Protein 4M7U (pdb70)

Secondary structure (DSSP, 8-state):
--TT----EEEEEEEEETT-EEEBTTB-SS--HHHHHHHHHHHTTSEEEEEHHHHHHTTT-PPTTSEEEEE-S-TT---TT-EEE--HHHHHHHHHH-SSEEEE---HHHHHHHGGG-SEEEEEEESS----SEEPPP--GGGEEEEEEEEPPP-SS--S-EEEEEEEE-

Foldseek 3Di:
DVPVDQAFAEEEEAEAEPVQFGAAQLHGQDAAVVSVVVVCVVFAQEEEEEEPSNCVSVVVDDDPRGAYEYEDCDPPDDGPRHHYYHDPVRLSVCRSPDPHHHYYYDDQVSCQVCVVVHFKYKYKYWHDDGDHDGGRDDHPCVQKDWDDKDWDDDDPRGHTTIMTTMIGGD

Nearest PDB structures (foldseek):
  4m7v-assembly1_A  TM=9.860E-01  e=5.407E-35  Enterococcus faecalis V583
  1zdr-assembly2_B  TM=9.392E-01  e=1.685E-21  Geobacillus stearothermophilus
  3ql0-assembly1_A  TM=9.221E-01  e=2.164E-20  Escherichia coli UTI89
  4gh8-assembly2_A  TM=9.053E-01  e=1.913E-19  Escherichia coli K-12
  7tj3-assembly1_A  TM=9.208E-01  e=6.652E-18  Stenotrophomonas maltophilia K279a

Structure (mmCIF, N/CA/C/O backbone):
data_4M7U
#
_entry.id   4M7U
#
_cell.length_a   63.254
_cell.length_b   63.254
_cell.length_c   97.148
_cell.angle_alpha   90.00
_cell.angle_beta   90.00
_cell.angle_gamma   90.00
#
_symmetry.space_group_name_H-M   'P 41 21 2'
#
loop_
_entity.id
_entity.type
_entity.pdbx_description
1 polymer 'Dihydrofolate reductase'
2 non-polymer 'NADP NICOTINAMIDE-ADENINE-DINUCLEOTIDE PHOSPHATE'
3 water water
#
loop_
_atom_site.group_PDB
_atom_site.id
_atom_site.type_symbol
_atom_site.label_atom_id
_atom_site.label_alt_id
_atom_site.label_comp_id
_atom_site.label_asym_id
_atom_site.label_entity_id
_atom_site.label_seq_id
_atom_site.pdbx_PDB_ins_code
_atom_site.Cartn_x
_atom_site.Cartn_y
_atom_site.Cartn_z
_atom_site.occupancy
_atom_site.B_iso_or_equiv
_atom_site.auth_seq_id
_atom_site.auth_comp_id
_atom_site.auth_asym_id
_atom_site.auth_atom_id
_atom_site.pdbx_PDB_model_num
ATOM 1 N N . MET A 1 1 ? -3.471 1.257 -10.017 1.00 46.18 -7 MET A N 1
ATOM 2 C CA . MET A 1 1 ? -3.243 0.048 -9.217 1.00 76.33 -7 MET A CA 1
ATOM 3 C C . MET A 1 1 ? -2.532 -1.086 -9.970 1.00 76.28 -7 MET A C 1
ATOM 4 O O . MET A 1 1 ? -2.747 -1.304 -11.174 1.00 67.56 -7 MET A O 1
ATOM 9 N N . GLU A 1 2 ? -1.687 -1.802 -9.232 1.00 71.90 -6 GLU A N 1
ATOM 10 C CA . GLU A 1 2 ? -0.908 -2.909 -9.772 1.00 73.15 -6 GLU A CA 1
ATOM 11 C C . GLU A 1 2 ? -1.104 -4.154 -8.903 1.00 59.89 -6 GLU A C 1
ATOM 12 O O . GLU A 1 2 ? -0.164 -4.916 -8.663 1.00 45.08 -6 GLU A O 1
ATOM 18 N N . ASN A 1 3 ? -2.337 -4.351 -8.440 1.00 59.41 -5 ASN A N 1
ATOM 19 C CA . ASN A 1 3 ? -2.701 -5.499 -7.605 1.00 61.78 -5 ASN A CA 1
ATOM 20 C C . ASN A 1 3 ? -2.568 -6.853 -8.316 1.00 57.54 -5 ASN A C 1
ATOM 21 O O . ASN A 1 3 ? -2.686 -7.914 -7.696 1.00 50.66 -5 ASN A O 1
ATOM 26 N N . LEU A 1 4 ? -2.329 -6.803 -9.621 1.00 44.54 -4 LEU A N 1
ATOM 27 C CA . LEU A 1 4 ? -2.241 -7.999 -10.442 1.00 36.39 -4 LEU A CA 1
ATOM 28 C C . LEU A 1 4 ? -0.775 -8.354 -10.744 1.00 34.97 -4 LEU A C 1
ATOM 29 O O . LEU A 1 4 ? -0.496 -9.285 -11.501 1.00 41.55 -4 LEU A O 1
ATOM 34 N N . TYR A 1 5 ? 0.153 -7.601 -10.152 1.00 35.79 -3 TYR A N 1
ATOM 35 C CA . TYR A 1 5 ? 1.587 -7.864 -10.270 1.00 30.96 -3 TYR A CA 1
ATOM 36 C C . TYR A 1 5 ? 2.178 -8.051 -8.885 1.00 35.39 -3 TYR A C 1
ATOM 37 O O . TYR A 1 5 ? 1.714 -7.443 -7.918 1.00 33.28 -3 TYR A O 1
ATOM 46 N N . PHE A 1 6 ? 3.222 -8.868 -8.795 1.00 45.36 -2 PHE A N 1
ATOM 47 C CA . PHE A 1 6 ? 4.070 -8.879 -7.614 1.00 26.55 -2 PHE A CA 1
ATOM 48 C C . PHE A 1 6 ? 5.394 -8.187 -7.965 1.00 28.51 -2 PHE A C 1
ATOM 49 O O . PHE A 1 6 ? 6.197 -8.710 -8.745 1.00 27.56 -2 PHE A O 1
ATOM 57 N N . GLN A 1 7 ? 5.627 -7.011 -7.397 1.00 26.55 -1 GLN A N 1
ATOM 58 C CA . GLN A 1 7 ? 6.759 -6.207 -7.850 1.00 43.03 -1 GLN A CA 1
ATOM 59 C C . GLN A 1 7 ? 7.954 -6.161 -6.890 1.00 38.64 -1 GLN A C 1
ATOM 60 O O . GLN A 1 7 ? 8.820 -5.294 -7.018 1.00 40.36 -1 GLN A O 1
ATOM 66 N N . GLY A 1 8 ? 8.011 -7.105 -5.950 1.00 35.99 0 GLY A N 1
ATOM 67 C CA . GLY A 1 8 ? 9.163 -7.228 -5.067 1.00 33.11 0 GLY A CA 1
ATOM 68 C C . GLY A 1 8 ? 10.021 -8.440 -5.401 1.00 35.14 0 GLY A C 1
ATOM 69 O O . GLY A 1 8 ? 9.825 -9.082 -6.440 1.00 22.42 0 GLY A O 1
ATOM 70 N N . MET A 1 9 ? 10.991 -8.753 -4.544 1.00 30.41 1 MET A N 1
ATOM 71 C CA . MET A 1 9 ? 11.782 -9.969 -4.749 1.00 28.80 1 MET A CA 1
ATOM 72 C C . MET A 1 9 ? 12.198 -10.638 -3.451 1.00 20.55 1 MET A C 1
ATOM 73 O O . MET A 1 9 ? 12.704 -9.985 -2.532 1.00 25.60 1 MET A O 1
ATOM 78 N N . LEU A 1 10 ? 11.975 -11.948 -3.396 1.00 18.91 2 LEU A N 1
ATOM 79 C CA . LEU A 1 10 ? 12.374 -12.754 -2.255 1.00 27.47 2 LEU A CA 1
ATOM 80 C C . LEU A 1 10 ? 13.580 -13.635 -2.606 1.00 11.44 2 LEU A C 1
ATOM 81 O O . LEU A 1 10 ? 13.567 -14.362 -3.594 1.00 18.77 2 LEU A O 1
ATOM 86 N N . ALA A 1 11 ? 14.627 -13.530 -1.796 1.00 20.63 3 ALA A N 1
ATOM 87 C CA . ALA A 1 11 ? 15.770 -14.425 -1.871 1.00 14.87 3 ALA A CA 1
ATOM 88 C C . ALA A 1 11 ? 15.795 -15.184 -0.565 1.00 12.87 3 ALA A C 1
ATOM 89 O O . ALA A 1 11 ? 15.574 -14.592 0.494 1.00 17.14 3 ALA A O 1
ATOM 91 N N . ALA A 1 12 ? 16.052 -16.488 -0.622 1.00 12.03 4 ALA A N 1
ATOM 92 C CA . ALA A 1 12 ? 16.343 -17.229 0.604 1.00 10.79 4 ALA A CA 1
ATOM 93 C C . ALA A 1 12 ? 17.859 -17.447 0.685 1.00 14.59 4 ALA A C 1
ATOM 94 O O . ALA A 1 12 ? 18.499 -17.834 -0.305 1.00 10.71 4 ALA A O 1
ATOM 96 N N . ILE A 1 13 ? 18.438 -17.169 1.851 1.00 9.65 5 ILE A N 1
ATOM 97 C CA . ILE A 1 13 ? 19.876 -17.349 2.045 1.00 12.33 5 ILE A CA 1
ATOM 98 C C . ILE A 1 13 ? 20.158 -18.159 3.306 1.00 12.19 5 ILE A C 1
ATOM 99 O O . ILE A 1 13 ? 19.566 -17.917 4.361 1.00 15.07 5 ILE A O 1
ATOM 104 N N . TRP A 1 14 ? 21.043 -19.143 3.202 1.00 13.52 6 TRP A N 1
ATOM 105 C CA . TRP A 1 14 ? 21.372 -19.938 4.374 1.00 11.08 6 TRP A CA 1
ATOM 106 C C . TRP A 1 14 ? 22.674 -20.674 4.175 1.00 17.35 6 TRP A C 1
ATOM 107 O O . TRP A 1 14 ? 23.156 -20.807 3.042 1.00 11.71 6 TRP A O 1
ATOM 118 N N . ALA A 1 15 ? 23.247 -21.118 5.292 1.00 11.95 7 ALA A N 1
ATOM 119 C CA . ALA A 1 15 ? 24.368 -22.042 5.268 1.00 11.38 7 ALA A CA 1
ATOM 120 C C . ALA A 1 15 ? 23.899 -23.335 5.914 1.00 12.67 7 ALA A C 1
ATOM 121 O O . ALA A 1 15 ? 23.147 -23.313 6.900 1.00 14.50 7 ALA A O 1
ATOM 123 N N . GLN A 1 16 ? 24.327 -24.461 5.352 1.00 9.87 8 GLN A N 1
ATOM 124 C CA . GLN A 1 16 ? 24.054 -25.768 5.947 1.00 9.62 8 GLN A CA 1
ATOM 125 C C . GLN A 1 16 ? 25.269 -26.680 5.796 1.00 14.18 8 GLN A C 1
ATOM 126 O O . GLN A 1 16 ? 26.131 -26.433 4.930 1.00 11.29 8 GLN A O 1
ATOM 132 N N . ASP A 1 17 ? 25.314 -27.740 6.615 1.00 13.08 9 ASP A N 1
ATOM 133 C CA . ASP A 1 17 ? 26.371 -28.753 6.530 1.00 12.89 9 ASP A CA 1
ATOM 134 C C . ASP A 1 17 ? 25.936 -29.890 5.594 1.00 12.95 9 ASP A C 1
ATOM 135 O O . ASP A 1 17 ? 24.841 -29.839 5.034 1.00 14.83 9 ASP A O 1
ATOM 140 N N . GLU A 1 18 ? 26.767 -30.908 5.411 1.00 13.50 10 GLU A N 1
ATOM 141 C CA . GLU A 1 18 ? 26.414 -31.952 4.440 1.00 18.35 10 GLU A CA 1
ATOM 142 C C . GLU A 1 18 ? 25.236 -32.853 4.885 1.00 22.59 10 GLU A C 1
ATOM 143 O O . GLU A 1 18 ? 24.721 -33.643 4.098 1.00 15.09 10 GLU A O 1
ATOM 149 N N . GLN A 1 19 ? 24.790 -32.711 6.132 1.00 13.27 11 GLN A N 1
ATOM 150 C CA . GLN A 1 19 ? 23.613 -33.443 6.594 1.00 21.43 11 GLN A CA 1
ATOM 151 C C . GLN A 1 19 ? 22.342 -32.628 6.406 1.00 16.08 11 GLN A C 1
ATOM 152 O O . GLN A 1 19 ? 21.239 -33.139 6.587 1.00 17.28 11 GLN A O 1
ATOM 158 N N . GLY A 1 20 ? 22.498 -31.351 6.074 1.00 10.40 12 GLY A N 1
ATOM 159 C CA . GLY A 1 20 ? 21.364 -30.449 6.034 1.00 10.72 12 GLY A CA 1
ATOM 160 C C . GLY A 1 20 ? 21.148 -29.724 7.362 1.00 12.61 12 GLY A C 1
ATOM 161 O O . GLY A 1 20 ? 20.148 -29.024 7.532 1.00 13.85 12 GLY A O 1
ATOM 162 N N . VAL A 1 21 ? 22.071 -29.879 8.308 1.00 10.22 13 VAL A N 1
ATOM 163 C CA . VAL A 1 21 ? 21.972 -29.132 9.578 1.00 18.06 13 VAL A CA 1
ATOM 164 C C . VAL A 1 21 ? 22.129 -27.626 9.359 1.00 17.00 13 VAL A C 1
ATOM 165 O O . VAL A 1 21 ? 23.094 -27.194 8.709 1.00 15.38 13 VAL A O 1
ATOM 169 N N . ILE A 1 22 ? 21.205 -26.832 9.916 1.00 16.38 14 ILE A N 1
ATOM 170 C CA . ILE A 1 22 ? 21.292 -25.361 9.866 1.00 13.43 14 ILE A CA 1
ATOM 171 C C . ILE A 1 22 ? 21.376 -24.693 11.239 1.00 19.85 14 ILE A C 1
ATOM 172 O O . ILE A 1 22 ? 21.704 -23.507 11.350 1.00 15.13 14 ILE A O 1
ATOM 177 N N . GLY A 1 23 ? 21.077 -25.449 12.284 1.00 15.42 15 GLY A N 1
ATOM 178 C CA . GLY A 1 23 ? 21.146 -24.907 13.627 1.00 14.23 15 GLY A CA 1
ATOM 179 C C . GLY A 1 23 ? 21.142 -25.942 14.741 1.00 20.56 15 GLY A C 1
ATOM 180 O O . GLY A 1 23 ? 20.799 -27.117 14.533 1.00 17.98 15 GLY A O 1
ATOM 181 N N . LYS A 1 24 ? 21.544 -25.492 15.925 1.00 20.11 16 LYS A N 1
ATOM 182 C CA . LYS A 1 24 ? 21.523 -26.295 17.143 1.00 26.92 16 LYS A CA 1
ATOM 183 C C . LYS A 1 24 ? 21.242 -25.393 18.342 1.00 35.75 16 LYS A C 1
ATOM 184 O O . LYS A 1 24 ? 22.024 -24.469 18.611 1.00 39.74 16 LYS A O 1
ATOM 190 N N . GLU A 1 25 ? 20.150 -25.668 19.063 1.00 40.66 17 GLU A N 1
ATOM 191 C CA . GLU A 1 25 ? 19.770 -24.888 20.250 1.00 37.18 17 GLU A CA 1
ATOM 192 C C . GLU A 1 25 ? 19.751 -23.390 19.912 1.00 46.39 17 GLU A C 1
ATOM 193 O O . GLU A 1 25 ? 20.404 -22.575 20.583 1.00 34.65 17 GLU A O 1
ATOM 199 N N . GLY A 1 26 ? 19.030 -23.051 18.841 1.00 37.33 18 GLY A N 1
ATOM 200 C CA . GLY A 1 26 ? 18.917 -21.681 18.373 1.00 38.14 18 GLY A CA 1
ATOM 201 C C . GLY A 1 26 ? 20.100 -21.104 17.600 1.00 36.72 18 GLY A C 1
ATOM 202 O O . GLY A 1 26 ? 19.917 -20.187 16.792 1.00 34.60 18 GLY A O 1
ATOM 203 N N . LYS A 1 27 ? 21.299 -21.638 17.835 1.00 25.92 19 LYS A N 1
ATOM 204 C CA . LYS A 1 27 ? 22.539 -21.048 17.329 1.00 29.93 19 LYS A CA 1
ATOM 205 C C . LYS A 1 27 ? 23.125 -21.801 16.128 1.00 32.51 19 LYS A C 1
ATOM 206 O O . LYS A 1 27 ? 22.604 -22.846 15.727 1.00 24.22 19 LYS A O 1
ATOM 212 N N . LEU A 1 28 ? 24.209 -21.268 15.562 1.00 28.54 20 LEU A N 1
ATOM 213 C CA . LEU A 1 28 ? 24.952 -21.964 14.508 1.00 26.13 20 LEU A CA 1
ATOM 214 C C . LEU A 1 28 ? 25.940 -22.960 15.110 1.00 25.79 20 LEU A C 1
ATOM 215 O O . LEU A 1 28 ? 26.670 -22.624 16.041 1.00 36.32 20 LEU A O 1
ATOM 220 N N . PRO A 1 29 ? 25.966 -24.196 14.587 1.00 22.50 21 PRO A N 1
ATOM 221 C CA . PRO A 1 29 ? 26.886 -25.179 15.171 1.00 22.86 21 PRO A CA 1
ATOM 222 C C . PRO A 1 29 ? 28.310 -25.076 14.654 1.00 18.96 21 PRO A C 1
ATOM 223 O O . PRO A 1 29 ? 29.152 -25.870 15.063 1.00 24.88 21 PRO A O 1
ATOM 227 N N . TRP A 1 30 ? 28.583 -24.108 13.788 1.00 18.70 22 TRP A N 1
ATOM 228 C CA . TRP A 1 30 ? 29.939 -23.908 13.271 1.00 17.61 22 TRP A CA 1
ATOM 229 C C . TRP A 1 30 ? 30.261 -22.432 13.289 1.00 24.07 22 TRP A C 1
ATOM 230 O O . TRP A 1 30 ? 29.383 -21.595 13.490 1.00 24.97 22 TRP A O 1
ATOM 241 N N . HIS A 1 31 ? 31.520 -22.104 13.046 1.00 22.45 23 HIS A N 1
ATOM 242 C CA . HIS A 1 31 ? 31.873 -20.719 12.820 1.00 24.13 23 HIS A CA 1
ATOM 243 C C . HIS A 1 31 ? 32.600 -20.658 11.484 1.00 22.44 23 HIS A C 1
ATOM 244 O O . HIS A 1 31 ? 33.566 -21.386 11.258 1.00 25.67 23 HIS A O 1
ATOM 251 N N . LEU A 1 32 ? 32.102 -19.817 10.585 1.00 18.49 24 LEU A N 1
ATOM 252 C CA . LEU A 1 32 ? 32.688 -19.653 9.264 1.00 18.96 24 LEU A CA 1
ATOM 253 C C . LEU A 1 32 ? 32.584 -18.179 8.878 1.00 18.54 24 LEU A C 1
ATOM 254 O O . LEU A 1 32 ? 31.651 -17.790 8.165 1.00 18.23 24 LEU A O 1
ATOM 259 N N . PRO A 1 33 ? 33.540 -17.352 9.356 1.00 17.16 25 PRO A N 1
ATOM 260 C CA . PRO A 1 33 ? 33.513 -15.887 9.192 1.00 15.24 25 PRO A CA 1
ATOM 261 C C . PRO A 1 33 ? 33.254 -15.395 7.772 1.00 21.98 25 PRO A C 1
ATOM 262 O O . PRO A 1 33 ? 32.511 -14.411 7.619 1.00 24.20 25 PRO A O 1
ATOM 266 N N . ASN A 1 34 ? 33.865 -16.010 6.756 1.00 20.82 26 ASN A N 1
ATOM 267 C CA . ASN A 1 34 ? 33.636 -15.534 5.387 1.00 20.33 26 ASN A CA 1
ATOM 268 C C . ASN A 1 34 ? 32.157 -15.600 4.996 1.00 18.89 26 ASN A C 1
ATOM 269 O O . ASN A 1 34 ? 31.636 -14.716 4.310 1.00 20.60 26 ASN A O 1
ATOM 274 N N . ASP A 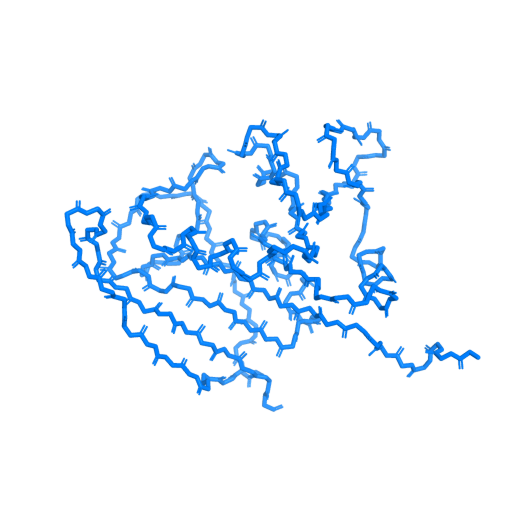1 35 ? 31.475 -16.641 5.451 1.00 14.59 27 ASP A N 1
ATOM 275 C CA . ASP A 1 35 ? 30.062 -16.780 5.117 1.00 25.41 27 ASP A CA 1
ATOM 276 C C . ASP A 1 35 ? 29.213 -15.678 5.776 1.00 19.98 27 ASP A C 1
ATOM 277 O O . ASP A 1 35 ? 28.349 -15.089 5.135 1.00 16.02 27 ASP A O 1
ATOM 282 N N . LEU A 1 36 ? 29.479 -15.387 7.043 1.00 20.14 28 LEU A N 1
ATOM 283 C CA . LEU A 1 36 ? 28.834 -14.255 7.711 1.00 26.96 28 LEU A CA 1
ATOM 284 C C . LEU A 1 36 ? 29.065 -12.942 6.947 1.00 21.06 28 LEU A C 1
ATOM 285 O O . LEU A 1 36 ? 28.170 -12.101 6.841 1.00 24.60 28 LEU A O 1
ATOM 290 N N . LYS A 1 37 ? 30.258 -12.776 6.395 1.00 20.61 29 LYS A N 1
ATOM 291 C CA . LYS A 1 37 ? 30.550 -11.572 5.625 1.00 25.01 29 LYS A CA 1
ATOM 292 C C . LYS A 1 37 ? 29.777 -11.571 4.296 1.00 27.99 29 LYS A C 1
ATOM 293 O O . LYS A 1 37 ? 29.210 -10.549 3.905 1.00 23.67 29 LYS A O 1
ATOM 299 N N . PHE A 1 38 ? 29.716 -12.720 3.626 1.00 17.31 30 PHE A N 1
ATOM 300 C CA . PHE A 1 38 ? 28.890 -12.835 2.421 1.00 25.82 30 PHE A CA 1
ATOM 301 C C . PHE A 1 38 ? 27.415 -12.524 2.743 1.00 24.78 30 PHE A C 1
ATOM 302 O O . PHE A 1 38 ? 26.723 -11.829 1.999 1.00 19.00 30 PHE A O 1
ATOM 310 N N . PHE A 1 39 ? 26.956 -13.046 3.873 1.00 21.25 31 PHE A N 1
ATOM 311 C CA . PHE A 1 39 ? 25.579 -12.886 4.314 1.00 12.66 31 PHE A CA 1
ATOM 312 C C . PHE A 1 39 ? 25.275 -11.409 4.558 1.00 21.36 31 PHE A C 1
ATOM 313 O O . PHE A 1 39 ? 24.209 -10.896 4.176 1.00 18.00 31 PHE A O 1
ATOM 321 N N . LYS A 1 40 ? 26.203 -10.715 5.200 1.00 15.70 32 LYS A N 1
ATOM 322 C CA . LYS A 1 40 ? 25.973 -9.300 5.457 1.00 31.30 32 LYS A CA 1
ATOM 323 C C . LYS A 1 40 ? 25.910 -8.500 4.160 1.00 22.07 32 LYS A C 1
ATOM 324 O O . LYS A 1 40 ? 25.120 -7.563 4.047 1.00 23.48 32 LYS A O 1
ATOM 330 N N . GLU A 1 41 ? 26.717 -8.889 3.178 1.00 21.21 33 GLU A N 1
ATOM 331 C CA . GLU A 1 41 ? 26.717 -8.222 1.881 1.00 21.43 33 GLU A CA 1
ATOM 332 C C . GLU A 1 41 ? 25.355 -8.342 1.200 1.00 22.55 33 GLU A C 1
ATOM 333 O O . GLU A 1 41 ? 24.869 -7.397 0.581 1.00 25.73 33 GLU A O 1
ATOM 339 N N . LYS A 1 42 ? 24.732 -9.508 1.341 1.00 22.26 34 LYS A N 1
ATOM 340 C CA . LYS A 1 42 ? 23.457 -9.792 0.686 1.00 20.65 34 LYS A CA 1
ATOM 341 C C . LYS A 1 42 ? 22.255 -9.173 1.404 1.00 24.23 34 LYS A C 1
ATOM 342 O O . LYS A 1 42 ? 21.211 -8.941 0.792 1.00 28.01 34 LYS A O 1
ATOM 348 N N . THR A 1 43 ? 22.393 -8.910 2.701 1.00 18.36 35 THR A N 1
ATOM 349 C CA . THR A 1 43 ? 21.270 -8.376 3.469 1.00 24.17 35 THR A CA 1
ATOM 350 C C . THR A 1 43 ? 21.368 -6.871 3.768 1.00 24.76 35 THR A C 1
ATOM 351 O O . THR A 1 43 ? 20.349 -6.233 4.045 1.00 18.73 35 THR A O 1
ATOM 355 N N . ILE A 1 44 ? 22.583 -6.320 3.722 1.00 19.33 36 ILE A N 1
ATOM 356 C CA . ILE A 1 44 ? 22.817 -4.903 4.033 1.00 25.64 36 ILE A CA 1
ATOM 357 C C . ILE A 1 44 ? 21.889 -4.006 3.217 1.00 20.58 36 ILE A C 1
ATOM 358 O O . ILE A 1 44 ? 21.692 -4.232 2.022 1.00 24.22 36 ILE A O 1
ATOM 363 N N . HIS A 1 45 ? 21.269 -3.037 3.887 1.00 20.77 37 HIS A N 1
ATOM 364 C CA . HIS A 1 45 ? 20.301 -2.132 3.255 1.00 20.19 37 HIS A CA 1
ATOM 365 C C . HIS A 1 45 ? 19.100 -2.839 2.621 1.00 29.68 37 HIS A C 1
ATOM 366 O O . HIS A 1 45 ? 18.339 -2.218 1.869 1.00 28.60 37 HIS A O 1
ATOM 373 N N . ASN A 1 46 ? 18.914 -4.125 2.932 1.00 20.93 38 ASN A N 1
ATOM 374 C CA . ASN A 1 46 ? 17.696 -4.828 2.521 1.00 19.39 38 ASN A CA 1
ATOM 375 C C . ASN A 1 46 ? 16.794 -5.169 3.711 1.00 19.40 38 ASN A C 1
ATOM 376 O O . ASN A 1 46 ? 16.939 -4.604 4.800 1.00 23.39 38 ASN A O 1
ATOM 381 N N . THR A 1 47 ? 15.855 -6.086 3.495 1.00 14.41 39 THR A N 1
ATOM 382 C CA . THR A 1 47 ? 15.042 -6.598 4.585 1.00 16.39 39 THR A CA 1
ATOM 383 C C . THR A 1 47 ? 15.384 -8.061 4.861 1.00 12.73 39 THR A C 1
ATOM 384 O O . THR A 1 47 ? 15.589 -8.851 3.935 1.00 16.79 39 THR A O 1
ATOM 388 N N . LEU A 1 48 ? 15.480 -8.409 6.137 1.00 14.99 40 LEU A N 1
ATOM 389 C CA . LEU A 1 48 ? 15.762 -9.776 6.540 1.00 11.67 40 LEU A CA 1
ATOM 390 C C . LEU A 1 48 ? 14.558 -10.333 7.329 1.00 12.06 40 LEU A C 1
ATOM 391 O O . LEU A 1 48 ? 14.110 -9.711 8.303 1.00 15.05 40 LEU A O 1
ATOM 396 N N . VAL A 1 49 ? 14.036 -11.485 6.903 1.00 9.52 41 VAL A N 1
ATOM 397 C CA . VAL A 1 49 ? 12.878 -12.115 7.560 1.00 11.43 41 VAL A CA 1
ATOM 398 C C . VAL A 1 49 ? 13.325 -13.317 8.378 1.00 17.07 41 VAL A C 1
ATOM 399 O O . VAL A 1 49 ? 13.964 -14.224 7.844 1.00 11.23 41 VAL A O 1
ATOM 403 N N . LEU A 1 50 ? 12.985 -13.327 9.669 1.00 12.73 42 LEU A N 1
ATOM 404 C CA . LEU A 1 50 ? 13.384 -14.412 10.566 1.00 11.55 42 LEU A CA 1
ATOM 405 C C . LEU A 1 50 ? 12.193 -14.955 11.375 1.00 19.15 42 LEU A C 1
ATOM 406 O O . LEU A 1 50 ? 11.413 -14.179 11.936 1.00 13.11 42 LEU A O 1
ATOM 411 N N . GLY A 1 51 ? 12.061 -16.281 11.453 1.00 8.97 43 GLY A N 1
ATOM 412 C CA . GLY A 1 51 ? 11.081 -16.872 12.352 1.00 8.99 43 GLY A CA 1
ATOM 413 C C . GLY A 1 51 ? 11.466 -16.538 13.783 1.00 13.65 43 GLY A C 1
ATOM 414 O O . GLY A 1 51 ? 12.633 -16.210 14.052 1.00 14.33 43 GLY A O 1
ATOM 415 N N . ARG A 1 52 ? 10.509 -16.614 14.710 1.00 18.08 44 ARG A N 1
ATOM 416 C CA . ARG A 1 52 ? 10.786 -16.224 16.096 1.00 16.88 44 ARG A CA 1
ATOM 417 C C . ARG A 1 52 ? 11.943 -17.004 16.720 1.00 14.22 44 ARG A C 1
ATOM 418 O O . ARG A 1 52 ? 12.807 -16.413 17.379 1.00 14.99 44 ARG A O 1
ATOM 426 N N . ALA A 1 53 ? 11.977 -18.320 16.504 1.00 12.42 45 ALA A N 1
ATOM 427 C CA . ALA A 1 53 ? 12.960 -19.160 17.197 1.00 10.94 45 ALA A CA 1
ATOM 428 C C . ALA A 1 53 ? 14.386 -18.806 16.798 1.00 17.16 45 ALA A C 1
ATOM 429 O O . ALA A 1 53 ? 15.292 -18.760 17.647 1.00 18.15 45 ALA A O 1
ATOM 431 N N . THR A 1 54 ? 14.582 -18.564 15.504 1.00 17.22 46 THR A N 1
ATOM 432 C CA . THR A 1 54 ? 15.875 -18.125 14.982 1.00 12.70 46 THR A CA 1
ATOM 433 C C . THR A 1 54 ? 16.249 -16.753 15.533 1.00 14.32 46 THR A C 1
ATOM 434 O O . THR A 1 54 ? 17.394 -16.522 15.928 1.00 23.91 46 THR A O 1
ATOM 438 N N . PHE A 1 55 ? 15.282 -15.838 15.551 1.00 18.16 47 PHE A N 1
ATOM 439 C CA . PHE A 1 55 ? 15.520 -14.502 16.080 1.00 13.00 47 PHE A CA 1
ATOM 440 C C . PHE A 1 55 ? 16.012 -14.584 17.523 1.00 24.80 47 PHE A C 1
ATOM 441 O O . PHE A 1 55 ? 16.999 -13.947 17.900 1.00 19.83 47 PHE A O 1
ATOM 449 N N . GLU A 1 56 ? 15.324 -15.379 18.328 1.00 21.55 48 GLU A N 1
ATOM 450 C CA . GLU A 1 56 ? 15.701 -15.518 19.723 1.00 23.39 48 GLU A CA 1
ATOM 451 C C . GLU A 1 56 ? 17.042 -16.264 19.869 1.00 28.54 48 GLU A C 1
ATOM 452 O O . GLU A 1 56 ? 17.807 -15.990 20.785 1.00 23.35 48 GLU A O 1
ATOM 458 N N . GLY A 1 57 ? 17.340 -17.177 18.946 1.00 25.66 49 GLY A N 1
ATOM 459 C CA . GLY A 1 57 ? 18.636 -17.835 18.939 1.00 24.33 49 GLY A CA 1
ATOM 460 C C . GLY A 1 57 ? 19.792 -16.868 18.728 1.00 23.61 49 GLY A C 1
ATOM 461 O O . GLY A 1 57 ? 20.925 -17.174 19.085 1.00 33.11 49 GLY A O 1
ATOM 462 N N . MET A 1 58 ? 19.497 -15.710 18.140 1.00 26.31 50 MET A N 1
ATOM 463 C CA . MET A 1 58 ? 20.474 -14.652 17.892 1.00 31.54 50 MET A CA 1
ATOM 464 C C . MET A 1 58 ? 20.493 -13.644 19.045 1.00 40.24 50 MET A C 1
ATOM 465 O O . MET A 1 58 ? 21.003 -12.532 18.898 1.00 37.74 50 MET A O 1
ATOM 470 N N . GLY A 1 59 ? 19.907 -14.013 20.178 1.00 40.26 51 GLY A N 1
ATOM 471 C CA . GLY A 1 59 ? 19.854 -13.114 21.318 1.00 41.49 51 GLY A CA 1
ATOM 472 C C . GLY A 1 59 ? 18.971 -11.899 21.094 1.00 45.32 51 GLY A C 1
ATOM 473 O O . GLY A 1 59 ? 19.195 -10.842 21.699 1.00 45.79 51 GLY A O 1
ATOM 474 N N . CYS A 1 60 ? 17.971 -12.048 20.224 1.00 36.98 52 CYS A N 1
ATOM 475 C CA . CYS A 1 60 ? 16.994 -10.985 19.968 1.00 32.73 52 CYS A CA 1
ATOM 476 C C . CYS A 1 60 ? 17.643 -9.658 19.589 1.00 30.31 52 CYS A C 1
ATOM 477 O O . CYS A 1 60 ? 17.238 -8.606 20.084 1.00 49.29 52 CYS A O 1
ATOM 480 N N . ARG A 1 61 ? 18.636 -9.707 18.707 1.00 32.34 53 ARG A N 1
ATOM 481 C CA . ARG A 1 61 ? 19.386 -8.515 18.318 1.00 40.55 53 ARG A CA 1
ATOM 482 C C . ARG A 1 61 ? 19.271 -8.254 16.823 1.00 32.81 53 ARG A C 1
ATOM 483 O O . ARG A 1 61 ? 19.520 -9.142 16.015 1.00 36.99 53 ARG A O 1
ATOM 491 N N . PRO A 1 62 ? 18.883 -7.035 16.439 1.00 33.45 54 PRO A N 1
ATOM 492 C CA . PRO A 1 62 ? 18.842 -6.796 14.990 1.00 32.03 54 PRO A CA 1
ATOM 493 C C . PRO A 1 62 ? 20.201 -6.373 14.433 1.00 28.40 54 PRO A C 1
ATOM 494 O O . PRO A 1 62 ? 20.977 -5.725 15.139 1.00 29.46 54 PRO A O 1
ATOM 498 N N . LEU A 1 63 ? 20.490 -6.750 13.189 1.00 25.90 55 LEU A N 1
ATOM 499 C CA . LEU A 1 63 ? 21.710 -6.294 12.529 1.00 28.45 55 LEU A CA 1
ATOM 500 C C . LEU A 1 63 ? 21.502 -4.860 12.055 1.00 28.82 55 LEU A C 1
ATOM 501 O O . LEU A 1 63 ? 20.454 -4.527 11.496 1.00 29.85 55 LEU A O 1
ATOM 506 N N . PRO A 1 64 ? 22.492 -3.996 12.291 1.00 28.80 56 PRO A N 1
ATOM 507 C CA . PRO A 1 64 ? 22.371 -2.586 11.887 1.00 23.38 56 PRO A CA 1
ATOM 508 C C . PRO A 1 64 ? 22.230 -2.409 10.371 1.00 30.99 56 PRO A C 1
ATOM 509 O O . PRO A 1 64 ? 22.563 -3.325 9.612 1.00 29.99 56 PRO A O 1
ATOM 513 N N . ASN A 1 65 ? 21.729 -1.249 9.949 1.00 26.68 57 ASN A N 1
ATOM 514 C CA . ASN A 1 65 ? 21.618 -0.903 8.534 1.00 23.47 57 ASN A CA 1
ATOM 515 C C . ASN A 1 65 ? 20.848 -1.896 7.639 1.00 26.79 57 ASN A C 1
ATOM 516 O O . ASN A 1 65 ? 21.083 -1.953 6.429 1.00 32.20 57 ASN A O 1
ATOM 521 N N . ARG A 1 66 ? 19.950 -2.673 8.246 1.00 23.30 58 ARG A N 1
ATOM 522 C CA . ARG A 1 66 ? 18.946 -3.480 7.539 1.00 27.11 58 ARG A CA 1
ATOM 523 C C . ARG A 1 66 ? 17.632 -3.335 8.288 1.00 18.68 58 ARG A C 1
ATOM 524 O O . ARG A 1 66 ? 17.630 -3.008 9.474 1.00 22.93 58 ARG A O 1
ATOM 532 N N . THR A 1 67 ? 16.523 -3.622 7.622 1.00 17.27 59 THR A N 1
ATOM 533 C CA . THR A 1 67 ? 15.267 -3.808 8.333 1.00 16.53 59 THR A CA 1
ATOM 534 C C . THR A 1 67 ? 15.105 -5.306 8.579 1.00 18.98 59 THR A C 1
ATOM 535 O O . THR A 1 67 ? 15.193 -6.099 7.638 1.00 17.30 59 THR A O 1
ATOM 539 N N . THR A 1 68 ? 14.891 -5.698 9.833 1.00 7.87 60 THR A N 1
ATOM 540 C CA . THR A 1 68 ? 14.570 -7.089 10.151 1.00 12.68 60 THR A CA 1
ATOM 541 C C . THR A 1 68 ? 13.079 -7.246 10.459 1.00 16.09 60 THR A C 1
ATOM 542 O O . THR A 1 68 ? 12.505 -6.440 11.207 1.00 12.81 60 THR A O 1
ATOM 546 N N . ILE A 1 69 ? 12.445 -8.264 9.875 1.00 12.50 61 ILE A N 1
ATOM 547 C CA . ILE A 1 69 ? 11.077 -8.635 10.267 1.00 10.20 61 ILE A CA 1
ATOM 548 C C . ILE A 1 69 ? 11.080 -9.962 11.053 1.00 13.79 61 ILE A C 1
ATOM 549 O O . ILE A 1 69 ? 11.649 -10.957 10.593 1.00 11.64 61 ILE A O 1
ATOM 554 N N . VAL A 1 70 ? 10.466 -9.983 12.240 1.00 14.46 62 VAL A N 1
ATOM 555 C CA . VAL A 1 70 ? 10.310 -11.244 12.983 1.00 9.34 62 VAL A CA 1
ATOM 556 C C . VAL A 1 70 ? 8.893 -11.799 12.833 1.00 18.39 62 VAL A C 1
ATOM 557 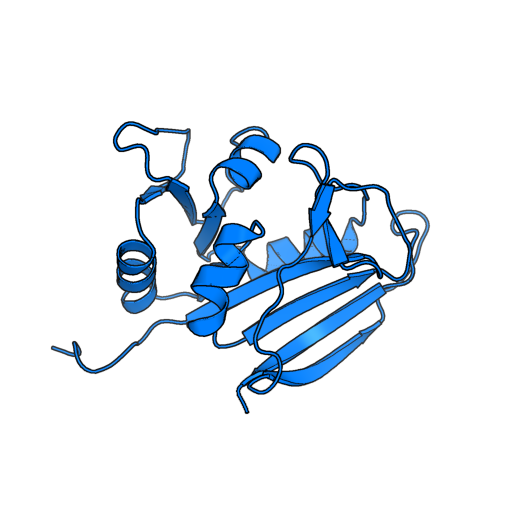O O . VAL A 1 70 ? 7.905 -11.072 13.012 1.00 8.49 62 VAL A O 1
ATOM 561 N N . LEU A 1 71 ? 8.798 -13.079 12.471 1.00 8.58 63 LEU A N 1
ATOM 562 C CA . LEU A 1 71 ? 7.508 -13.702 12.190 1.00 9.72 63 LEU A CA 1
ATOM 563 C C . LEU A 1 71 ? 7.065 -14.499 13.420 1.00 12.08 63 LEU A C 1
ATOM 564 O O . LEU A 1 71 ? 7.837 -15.301 13.952 1.00 15.24 63 LEU A O 1
ATOM 569 N N . THR A 1 72 ? 5.840 -14.259 13.890 1.00 17.08 64 THR A N 1
ATOM 570 C CA . THR A 1 72 ? 5.311 -14.946 15.076 1.00 14.79 64 THR A CA 1
ATOM 571 C C . THR A 1 72 ? 3.796 -14.874 15.079 1.00 14.71 64 THR A C 1
ATOM 572 O O . THR A 1 72 ? 3.231 -13.907 14.586 1.00 12.39 64 THR A O 1
ATOM 576 N N . SER A 1 73 ? 3.137 -15.903 15.613 1.00 12.73 65 SER A N 1
ATOM 577 C CA . SER A 1 73 ? 1.677 -15.896 15.704 1.00 18.95 65 SER A CA 1
ATOM 578 C C . SER A 1 73 ? 1.196 -15.100 16.924 1.00 17.12 65 SER A C 1
ATOM 579 O O . SER A 1 73 ? 0.025 -14.739 17.018 1.00 17.40 65 SER A O 1
ATOM 582 N N . ASN A 1 74 ? 2.116 -14.822 17.845 1.00 13.51 66 ASN A N 1
ATOM 583 C CA . ASN A 1 74 ? 1.829 -14.057 19.060 1.00 16.70 66 ASN A CA 1
ATOM 584 C C . ASN A 1 74 ? 1.554 -12.563 18.776 1.00 18.50 66 ASN A C 1
ATOM 585 O O . ASN A 1 74 ? 2.463 -11.812 18.391 1.00 17.58 66 ASN A O 1
ATOM 590 N N . PRO A 1 75 ? 0.305 -12.120 18.995 1.00 16.54 67 PRO A N 1
ATOM 591 C CA . PRO A 1 75 ? -0.107 -10.750 18.642 1.00 19.80 67 PRO A CA 1
ATOM 592 C C . PRO A 1 75 ? 0.630 -9.700 19.451 1.00 17.05 67 PRO A C 1
ATOM 593 O O . PRO A 1 75 ? 0.698 -8.537 19.045 1.00 18.43 67 PRO A O 1
ATOM 597 N N . ASP A 1 76 ? 1.150 -10.106 20.605 1.00 24.33 68 ASP A N 1
ATOM 598 C CA . ASP A 1 76 ? 1.756 -9.168 21.533 1.00 21.91 68 ASP A CA 1
ATOM 599 C C . ASP A 1 76 ? 3.279 -9.210 21.523 1.00 32.21 68 ASP A C 1
ATOM 600 O O . ASP A 1 76 ? 3.926 -8.542 22.324 1.00 30.94 68 ASP A O 1
ATOM 605 N N . TYR A 1 77 ? 3.860 -9.989 20.621 1.00 24.37 69 TYR A N 1
ATOM 606 C CA . TYR A 1 77 ? 5.304 -10.125 20.629 1.00 17.52 69 TYR A CA 1
ATOM 607 C C . TYR A 1 77 ? 5.954 -8.808 20.234 1.00 30.80 69 TYR A C 1
ATOM 608 O O . TYR A 1 77 ? 5.664 -8.248 19.169 1.00 29.70 69 TYR A O 1
ATOM 617 N N . GLN A 1 78 ? 6.824 -8.295 21.093 1.00 27.58 70 GLN A N 1
ATOM 618 C CA . GLN A 1 78 ? 7.670 -7.187 20.663 1.00 31.82 70 GLN A CA 1
ATOM 619 C C . GLN A 1 78 ? 9.123 -7.429 21.048 1.00 34.32 70 GLN A C 1
ATOM 620 O O . GLN A 1 78 ? 9.425 -8.100 22.037 1.00 21.11 70 GLN A O 1
ATOM 626 N N . ALA A 1 79 ? 10.012 -6.917 20.210 1.00 31.12 71 ALA A N 1
ATOM 627 C CA . ALA A 1 79 ? 11.432 -7.036 20.421 1.00 41.42 71 ALA A CA 1
ATOM 628 C C . ALA A 1 79 ? 12.036 -5.684 20.088 1.00 42.24 71 ALA A C 1
ATOM 629 O O . ALA A 1 79 ? 11.332 -4.768 19.654 1.00 35.48 71 ALA A O 1
ATOM 631 N N . GLU A 1 80 ? 13.339 -5.554 20.283 1.00 41.91 72 GLU A N 1
ATOM 632 C CA . GLU A 1 80 ? 13.979 -4.275 20.035 1.00 52.62 72 GLU A CA 1
ATOM 633 C C . GLU A 1 80 ? 14.411 -4.137 18.582 1.00 28.59 72 GLU A C 1
ATOM 634 O O . GLU A 1 80 ? 15.118 -4.995 18.057 1.00 35.12 72 GLU A O 1
ATOM 640 N N . GLY A 1 81 ? 13.963 -3.063 17.935 1.00 28.60 73 GLY A N 1
ATOM 641 C CA . GLY A 1 81 ? 14.469 -2.691 16.625 1.00 23.49 73 GLY A CA 1
ATOM 642 C C . GLY A 1 81 ? 14.037 -3.546 15.444 1.00 22.09 73 GLY A C 1
ATOM 643 O O . GLY A 1 81 ? 14.702 -3.537 14.406 1.00 20.49 73 GLY A O 1
ATOM 644 N N . VAL A 1 82 ? 12.935 -4.279 15.580 1.00 17.01 74 VAL A N 1
ATOM 645 C CA . VAL A 1 82 ? 12.454 -5.098 14.469 1.00 19.76 74 VAL A CA 1
ATOM 646 C C . VAL A 1 82 ? 10.968 -4.872 14.224 1.00 18.10 74 VAL A C 1
ATOM 647 O O . VAL A 1 82 ? 10.231 -4.482 15.122 1.00 22.34 74 VAL A O 1
ATOM 651 N N . LEU A 1 83 ? 10.537 -5.088 12.990 1.00 16.14 75 LEU A N 1
ATOM 652 C CA . LEU A 1 83 ? 9.124 -5.162 12.699 1.00 10.39 75 LEU A CA 1
ATOM 653 C C . LEU A 1 83 ? 8.705 -6.567 13.126 1.00 13.54 75 LEU A C 1
ATOM 654 O O . LEU A 1 83 ? 9.505 -7.506 13.073 1.00 13.54 75 LEU A O 1
ATOM 659 N N . VAL A 1 84 ? 7.462 -6.708 13.561 1.00 11.52 76 VAL A N 1
ATOM 660 C CA . VAL A 1 84 ? 6.925 -8.007 13.921 1.00 14.00 76 VAL A CA 1
ATOM 661 C C . VAL A 1 84 ? 5.722 -8.240 13.047 1.00 10.82 76 VAL A C 1
ATOM 662 O O . VAL A 1 84 ? 4.873 -7.366 12.932 1.00 17.84 76 VAL A O 1
ATOM 666 N N . MET A 1 85 ? 5.645 -9.396 12.400 1.00 12.89 77 MET A N 1
ATOM 667 C CA . MET A 1 85 ? 4.489 -9.698 11.556 1.00 12.33 77 MET A CA 1
ATOM 668 C C . MET A 1 85 ? 3.949 -11.078 11.895 1.00 16.96 77 MET A C 1
ATOM 669 O O . MET A 1 85 ? 4.620 -11.856 12.596 1.00 13.78 77 MET A O 1
ATOM 674 N N . HIS A 1 86 ? 2.751 -11.394 11.405 1.00 12.38 78 HIS A N 1
ATOM 675 C CA . HIS A 1 86 ? 2.040 -12.552 11.949 1.00 15.85 78 HIS A CA 1
ATOM 676 C C . HIS A 1 86 ? 1.511 -13.548 10.923 1.00 13.43 78 HIS A C 1
ATOM 677 O O . HIS A 1 86 ? 0.713 -14.421 11.260 1.00 17.76 78 HIS A O 1
ATOM 684 N N . SER A 1 87 ? 1.944 -13.422 9.676 1.00 13.87 79 SER A N 1
ATOM 685 C CA . SER A 1 87 ? 1.512 -14.358 8.651 1.00 13.34 79 SER A CA 1
ATOM 686 C C . SER A 1 87 ? 2.361 -14.227 7.405 1.00 15.05 79 SER A C 1
ATOM 687 O O . SER A 1 87 ? 2.986 -13.183 7.167 1.00 12.86 79 SER A O 1
ATOM 690 N N . VAL A 1 88 ? 2.370 -15.303 6.624 1.00 15.23 80 VAL A N 1
ATOM 691 C CA . VAL A 1 88 ? 3.009 -15.330 5.320 1.00 17.84 80 VAL A CA 1
ATOM 692 C C . VAL A 1 88 ? 2.433 -14.244 4.435 1.00 20.18 80 VAL A C 1
ATOM 693 O O . VAL A 1 88 ? 3.183 -13.517 3.776 1.00 20.30 80 VAL A O 1
ATOM 697 N N . GLU A 1 89 ? 1.107 -14.115 4.441 1.00 19.26 81 GLU A N 1
ATOM 698 C CA . GLU A 1 89 ? 0.433 -13.103 3.624 1.00 24.48 81 GLU A CA 1
ATOM 699 C C . GLU A 1 89 ? 0.994 -11.721 3.929 1.00 16.72 81 GLU A C 1
ATOM 700 O O . GLU A 1 89 ? 1.343 -10.974 3.014 1.00 17.56 81 GLU A O 1
ATOM 706 N N . GLU A 1 90 ? 1.116 -11.413 5.220 1.00 16.72 82 GLU A N 1
ATOM 707 C CA . GLU A 1 90 ? 1.625 -10.124 5.682 1.00 15.66 82 GLU A CA 1
ATOM 708 C C . GLU A 1 90 ? 3.053 -9.880 5.187 1.00 19.43 82 GLU A C 1
ATOM 709 O O . GLU A 1 90 ? 3.370 -8.778 4.738 1.00 19.44 82 GLU A O 1
ATOM 715 N N . ILE A 1 91 ? 3.904 -10.908 5.263 1.00 18.80 83 ILE A N 1
ATOM 716 C CA . ILE A 1 91 ? 5.262 -10.840 4.717 1.00 14.82 83 ILE A CA 1
ATOM 717 C C . ILE A 1 91 ? 5.214 -10.540 3.216 1.00 14.21 83 ILE A C 1
ATOM 718 O O . ILE A 1 91 ? 5.933 -9.675 2.720 1.00 14.20 83 ILE A O 1
ATOM 723 N N . LEU A 1 92 ? 4.355 -11.249 2.489 1.00 17.46 84 LEU A N 1
ATOM 724 C CA . LEU A 1 92 ? 4.275 -11.065 1.034 1.00 17.07 84 LEU A CA 1
ATOM 725 C C . LEU A 1 92 ? 3.781 -9.668 0.631 1.00 24.06 84 LEU A C 1
ATOM 726 O O . LEU A 1 92 ? 4.196 -9.122 -0.400 1.00 22.37 84 LEU A O 1
ATOM 731 N N . ALA A 1 93 ? 2.918 -9.079 1.456 1.00 15.95 85 ALA A N 1
ATOM 732 C CA . ALA A 1 93 ? 2.397 -7.752 1.160 1.00 17.16 85 ALA A CA 1
ATOM 733 C C . ALA A 1 93 ? 3.471 -6.690 1.338 1.00 15.76 85 ALA A C 1
ATOM 734 O O . ALA A 1 93 ? 3.555 -5.736 0.556 1.00 18.65 85 ALA A O 1
ATOM 736 N N . TYR A 1 94 ? 4.279 -6.842 2.383 1.00 16.29 86 TYR A N 1
ATOM 737 C CA . TYR A 1 94 ? 5.432 -5.968 2.596 1.00 19.49 86 TYR A CA 1
ATOM 738 C C . TYR A 1 94 ? 6.427 -6.106 1.433 1.00 22.01 86 TYR A C 1
ATOM 739 O O . TYR A 1 94 ? 6.909 -5.103 0.892 1.00 20.05 86 TYR A O 1
ATOM 748 N N . ALA A 1 95 ? 6.739 -7.353 1.071 1.00 20.48 87 ALA A N 1
ATOM 749 C CA . ALA A 1 95 ? 7.716 -7.645 0.014 1.00 15.98 87 ALA A CA 1
ATOM 750 C C . ALA A 1 95 ? 7.287 -7.084 -1.345 1.00 19.27 87 ALA A C 1
ATOM 751 O O . ALA A 1 95 ? 8.109 -6.603 -2.122 1.00 21.57 87 ALA A O 1
ATOM 753 N N . ASP A 1 96 ? 5.995 -7.153 -1.628 1.00 25.11 88 ASP A N 1
ATOM 754 C CA . ASP A 1 96 ? 5.454 -6.638 -2.884 1.00 32.32 88 ASP A CA 1
ATOM 755 C C . ASP A 1 96 ? 5.764 -5.152 -3.085 1.00 35.71 88 ASP A C 1
ATOM 756 O O . ASP A 1 96 ? 6.105 -4.714 -4.182 1.00 37.85 88 ASP A O 1
ATOM 761 N N . LYS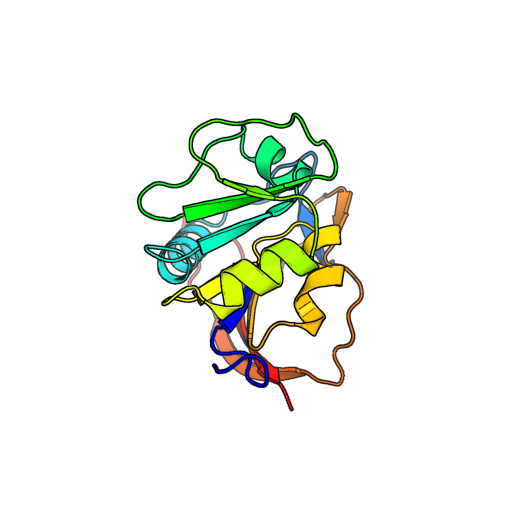 A 1 97 ? 5.668 -4.383 -2.011 1.00 35.12 89 LYS A N 1
ATOM 762 C CA . LYS A 1 97 ? 5.822 -2.942 -2.111 1.00 30.78 89 LYS A CA 1
ATOM 763 C C . LYS A 1 97 ? 7.157 -2.407 -1.590 1.00 38.80 89 LYS A C 1
ATOM 764 O O . LYS A 1 97 ? 7.392 -1.198 -1.613 1.00 38.98 89 LYS A O 1
ATOM 770 N N . TYR A 1 98 ? 8.031 -3.302 -1.134 1.00 32.86 90 TYR A N 1
ATOM 771 C CA . TYR A 1 98 ? 9.362 -2.901 -0.681 1.00 32.41 90 TYR A CA 1
ATOM 772 C C . TYR A 1 98 ? 10.273 -2.717 -1.895 1.00 27.33 90 TYR A C 1
ATOM 773 O O . TYR A 1 98 ? 10.239 -3.525 -2.836 1.00 32.93 90 TYR A O 1
ATOM 782 N N . GLU A 1 99 ? 11.068 -1.646 -1.872 1.00 31.16 91 GLU A N 1
ATOM 783 C CA . GLU A 1 99 ? 11.906 -1.264 -3.016 1.00 47.74 91 GLU A CA 1
ATOM 784 C C . GLU A 1 99 ? 13.159 -2.127 -3.204 1.00 39.78 91 GLU A C 1
ATOM 785 O O . GLU A 1 99 ? 13.716 -2.180 -4.303 1.00 59.44 91 GLU A O 1
ATOM 791 N N . GLY A 1 100 ? 13.609 -2.787 -2.143 1.00 21.28 92 GLY A N 1
ATOM 792 C CA . GLY A 1 100 ? 14.782 -3.641 -2.226 1.00 25.76 92 GLY A CA 1
ATOM 793 C C . GLY A 1 100 ? 14.416 -5.115 -2.166 1.00 23.75 92 GLY A C 1
ATOM 794 O O . GLY A 1 100 ? 13.288 -5.493 -2.480 1.00 25.21 92 GLY A O 1
ATOM 795 N N . VAL A 1 101 ? 15.363 -5.953 -1.759 1.00 13.02 93 VAL A N 1
ATOM 796 C CA . VAL A 1 101 ? 15.118 -7.388 -1.734 1.00 16.54 93 VAL A CA 1
ATOM 797 C C . VAL A 1 101 ? 14.665 -7.795 -0.325 1.00 17.94 93 VAL A C 1
ATOM 798 O O . VAL A 1 101 ? 15.171 -7.276 0.676 1.00 18.93 93 VAL A O 1
ATOM 802 N N . THR A 1 102 ? 13.700 -8.706 -0.258 1.00 13.83 94 THR A N 1
ATOM 803 C CA . THR A 1 102 ? 13.230 -9.264 1.005 1.00 13.00 94 THR A CA 1
ATOM 804 C C . THR A 1 102 ? 13.901 -10.623 1.173 1.00 16.55 94 THR A C 1
ATOM 805 O O . THR A 1 102 ? 13.559 -11.593 0.486 1.00 12.92 94 THR A O 1
ATOM 809 N N . VAL A 1 103 ? 14.876 -10.682 2.075 1.00 15.44 95 VAL A N 1
ATOM 810 C CA . VAL A 1 103 ? 15.681 -11.878 2.244 1.00 8.88 95 VAL A CA 1
ATOM 811 C C . VAL A 1 103 ? 15.090 -12.754 3.330 1.00 8.12 95 VAL A C 1
ATOM 812 O O . VAL A 1 103 ? 14.827 -12.294 4.455 1.00 13.80 95 VAL A O 1
ATOM 816 N N . ILE A 1 104 ? 14.847 -14.010 2.982 1.00 10.09 96 ILE A N 1
ATOM 817 C CA . ILE A 1 104 ? 14.299 -14.975 3.925 1.00 8.93 96 ILE A CA 1
ATOM 818 C C . ILE A 1 104 ? 15.477 -15.652 4.615 1.00 9.94 96 ILE A C 1
ATOM 819 O O . ILE A 1 104 ? 16.216 -16.412 3.992 1.00 11.73 96 ILE A O 1
ATOM 824 N N . GLY A 1 105 ? 15.669 -15.371 5.897 1.00 10.79 97 GLY A N 1
ATOM 825 C CA . GLY A 1 105 ? 16.843 -15.866 6.589 1.00 9.18 97 GLY A CA 1
ATOM 826 C C . GLY A 1 105 ? 16.652 -17.117 7.425 1.00 12.80 97 GLY A C 1
ATOM 827 O O . GLY A 1 105 ? 17.609 -17.568 8.047 1.00 14.55 97 GLY A O 1
ATOM 828 N N . GLY A 1 106 ? 15.434 -17.668 7.454 1.00 12.30 98 GLY A N 1
ATOM 829 C CA . GLY A 1 106 ? 15.146 -18.872 8.233 1.00 15.11 98 GLY A CA 1
ATOM 830 C C . GLY A 1 106 ? 14.234 -18.614 9.430 1.00 16.73 98 GLY A C 1
ATOM 831 O O . GLY A 1 106 ? 13.714 -17.500 9.574 1.00 13.50 98 GLY A O 1
ATOM 832 N N . GLY A 1 107 ? 14.028 -19.610 10.296 1.00 12.71 99 GLY A N 1
ATOM 833 C CA . GLY A 1 107 ? 14.656 -20.921 10.209 1.00 12.91 99 GLY A CA 1
ATOM 834 C C . GLY A 1 107 ? 13.888 -21.931 9.368 1.00 13.91 99 GLY A C 1
ATOM 835 O O . GLY A 1 107 ? 13.365 -21.591 8.308 1.00 12.65 99 GLY A O 1
ATOM 836 N N . SER A 1 108 ? 13.813 -23.180 9.816 1.00 12.57 100 SER A N 1
ATOM 837 C CA . SER A 1 108 ? 13.241 -24.231 8.960 1.00 13.03 100 SER A CA 1
ATOM 838 C C . SER A 1 108 ? 11.753 -24.052 8.570 1.00 15.04 100 SER A C 1
ATOM 839 O O . SER A 1 108 ? 11.386 -24.224 7.404 1.00 13.26 100 SER A O 1
ATOM 842 N N . VAL A 1 109 ? 10.898 -23.702 9.531 1.00 22.87 101 VAL A N 1
ATOM 843 C CA . VAL A 1 109 ? 9.482 -23.427 9.225 1.00 20.11 101 VAL A CA 1
ATOM 844 C C . VAL A 1 109 ? 9.324 -22.285 8.219 1.00 16.31 101 VAL A C 1
ATOM 845 O O . VAL A 1 109 ? 8.548 -22.383 7.253 1.00 16.37 101 VAL A O 1
ATOM 849 N N . VAL A 1 110 ? 10.066 -21.205 8.446 1.00 15.10 102 VAL A N 1
ATOM 850 C CA . VAL A 1 110 ? 10.026 -20.062 7.551 1.00 11.44 102 VAL A CA 1
ATOM 851 C C . VAL A 1 110 ? 10.467 -20.428 6.140 1.00 10.74 102 VAL A C 1
ATOM 852 O O . VAL A 1 110 ? 9.812 -20.049 5.166 1.00 13.62 102 VAL A O 1
ATOM 856 N N . PHE A 1 111 ? 11.564 -21.178 6.022 1.00 14.41 103 PHE A N 1
ATOM 857 C CA . PHE A 1 111 ? 12.053 -21.616 4.694 1.00 12.68 103 PHE A CA 1
ATOM 858 C C . PHE A 1 111 ? 11.013 -22.444 3.920 1.00 15.03 103 PHE A C 1
ATOM 859 O O . PHE A 1 111 ? 10.720 -22.174 2.751 1.00 11.66 103 PHE A O 1
ATOM 867 N N . LYS A 1 112 ? 10.455 -23.453 4.582 1.00 16.83 104 LYS A N 1
ATOM 868 C CA . LYS A 1 112 ? 9.450 -24.324 3.969 1.00 20.31 104 LYS A CA 1
ATOM 869 C C . LYS A 1 112 ? 8.211 -23.553 3.480 1.00 16.71 104 LYS A C 1
ATOM 870 O O . LYS A 1 112 ? 7.645 -23.885 2.444 1.00 15.88 104 LYS A O 1
ATOM 876 N N . GLU A 1 113 ? 7.797 -22.523 4.220 1.00 12.25 105 GLU A N 1
ATOM 877 C CA . GLU A 1 113 ? 6.616 -21.739 3.845 1.00 12.50 105 GLU A CA 1
ATOM 878 C C . GLU A 1 113 ? 6.878 -20.737 2.763 1.00 14.79 105 GLU A C 1
ATOM 879 O O . GLU A 1 113 ? 5.987 -20.424 1.979 1.00 19.77 105 GLU A O 1
ATOM 885 N N . LEU A 1 114 ? 8.080 -20.174 2.761 1.00 16.28 106 LEU A N 1
ATOM 886 C CA . LEU A 1 114 ? 8.332 -18.982 1.954 1.00 14.06 106 LEU A CA 1
ATOM 887 C C . LEU A 1 114 ? 9.197 -19.252 0.733 1.00 14.67 106 LEU A C 1
ATOM 888 O O . LEU A 1 114 ? 9.191 -18.469 -0.220 1.00 14.86 106 LEU A O 1
ATOM 893 N N . ILE A 1 115 ? 9.934 -20.358 0.748 1.00 15.16 107 ILE A N 1
ATOM 894 C CA . ILE A 1 115 ? 10.678 -20.737 -0.456 1.00 14.68 107 ILE A CA 1
ATOM 895 C C . ILE A 1 115 ? 9.795 -20.854 -1.716 1.00 12.54 107 ILE A C 1
ATOM 896 O O . ILE A 1 115 ? 10.217 -20.412 -2.780 1.00 12.52 107 ILE A O 1
ATOM 901 N N . PRO A 1 116 ? 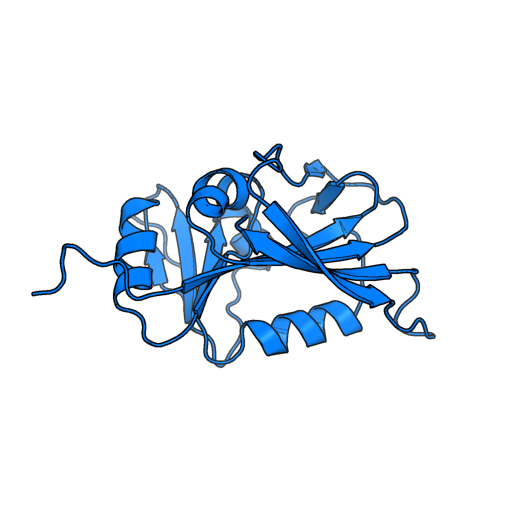8.550 -21.386 -1.595 1.00 13.70 108 PRO A N 1
ATOM 902 C CA . PRO A 1 116 ? 7.687 -21.353 -2.790 1.00 19.06 108 PRO A CA 1
ATOM 903 C C . PRO A 1 116 ? 7.460 -19.948 -3.377 1.00 19.89 108 PRO A C 1
ATOM 904 O O . PRO A 1 116 ? 7.123 -19.858 -4.556 1.00 23.94 108 PRO A O 1
ATOM 908 N N . ALA A 1 117 ? 7.644 -18.887 -2.586 1.00 13.55 109 ALA A N 1
ATOM 909 C CA . ALA A 1 117 ? 7.505 -17.515 -3.093 1.00 15.56 109 ALA A CA 1
ATOM 910 C C . ALA A 1 117 ? 8.847 -16.863 -3.470 1.00 20.09 109 ALA A C 1
ATOM 911 O O . ALA A 1 117 ? 8.884 -15.706 -3.897 1.00 16.71 109 ALA A O 1
ATOM 913 N N . CYS A 1 118 ? 9.947 -17.599 -3.326 1.00 15.27 110 CYS A N 1
ATOM 914 C CA . CYS A 1 118 ? 11.262 -17.028 -3.619 1.00 19.97 110 CYS A CA 1
ATOM 915 C C . CYS A 1 118 ? 11.613 -17.097 -5.096 1.00 19.28 110 CYS A C 1
ATOM 916 O O . CYS A 1 118 ? 11.086 -17.934 -5.834 1.00 22.52 110 CYS A O 1
ATOM 919 N N . ASP A 1 119 ? 12.494 -16.197 -5.524 1.00 21.85 111 ASP A N 1
ATOM 920 C CA . ASP A 1 119 ? 12.994 -16.202 -6.898 1.00 19.03 111 ASP A CA 1
ATOM 921 C C . ASP A 1 119 ? 14.442 -16.627 -7.007 1.00 19.24 111 ASP A C 1
ATOM 922 O O . ASP A 1 119 ? 14.934 -16.873 -8.104 1.00 18.41 111 ASP A O 1
ATOM 927 N N . VAL A 1 120 ? 15.135 -16.705 -5.877 1.00 20.33 112 VAL A N 1
ATOM 928 C CA . VAL A 1 120 ? 16.527 -17.146 -5.891 1.00 14.35 112 VAL A CA 1
ATOM 929 C C . VAL A 1 120 ? 16.860 -17.757 -4.546 1.00 14.56 112 VAL A C 1
ATOM 930 O O . VAL A 1 120 ? 16.303 -17.333 -3.531 1.00 14.88 112 VAL A O 1
ATOM 934 N N . LEU A 1 121 ? 17.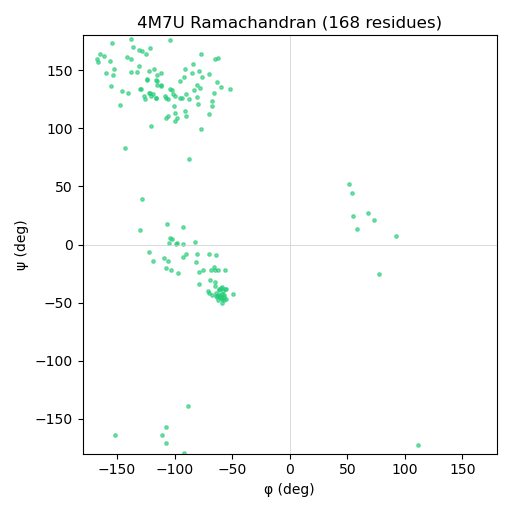726 -18.779 -4.558 1.00 18.55 113 LEU A N 1
ATOM 935 C CA . LEU A 1 121 ? 18.283 -19.385 -3.348 1.00 16.04 113 LEU A CA 1
ATOM 936 C C . LEU A 1 121 ? 19.796 -19.161 -3.318 1.00 16.61 113 LEU A C 1
ATOM 937 O O . LEU A 1 121 ? 20.512 -19.494 -4.276 1.00 10.94 113 LEU A O 1
ATOM 942 N N . TYR A 1 122 ? 20.279 -18.597 -2.218 1.00 9.91 114 TYR A N 1
ATOM 943 C CA . TYR A 1 122 ? 21.711 -18.511 -1.967 1.00 9.49 114 TYR A CA 1
ATOM 944 C C . TYR A 1 122 ? 22.074 -19.488 -0.862 1.00 13.02 114 TYR A C 1
ATOM 945 O O . TYR A 1 122 ? 21.721 -19.279 0.304 1.00 16.34 114 TYR A O 1
ATOM 954 N N . ARG A 1 123 ? 22.773 -20.560 -1.215 1.00 15.99 115 ARG A N 1
ATOM 955 C CA . ARG A 1 123 ? 23.134 -21.583 -0.232 1.00 8.51 115 ARG A CA 1
ATOM 956 C C . ARG A 1 123 ? 24.636 -21.732 -0.080 1.00 10.94 115 ARG A C 1
ATOM 957 O O . ARG A 1 123 ? 25.369 -21.885 -1.074 1.00 8.18 115 ARG A O 1
ATOM 965 N N . THR A 1 124 ? 25.100 -21.696 1.166 1.00 10.79 116 THR A N 1
ATOM 966 C CA . THR A 1 124 ? 26.497 -22.016 1.455 1.00 10.60 116 THR A CA 1
ATOM 967 C C . THR A 1 124 ? 26.558 -23.463 1.919 1.00 8.85 116 THR A C 1
ATOM 968 O O . THR A 1 124 ? 26.092 -23.794 3.012 1.00 15.26 116 THR A O 1
ATOM 972 N N . MET A 1 125 ? 27.101 -24.334 1.079 1.00 12.87 117 MET A N 1
ATOM 973 C CA . MET A 1 125 ? 27.195 -25.759 1.410 1.00 10.65 117 MET A CA 1
ATOM 974 C C . MET A 1 125 ? 28.531 -26.026 2.106 1.00 15.85 117 MET A C 1
ATOM 975 O O . MET A 1 125 ? 29.599 -25.853 1.511 1.00 11.26 117 MET A O 1
ATOM 980 N N . ILE A 1 126 ? 28.472 -26.420 3.374 1.00 11.72 118 ILE A N 1
ATOM 981 C CA . ILE A 1 126 ? 29.685 -26.663 4.146 1.00 12.42 118 ILE A CA 1
ATOM 982 C C . ILE A 1 126 ? 29.974 -28.163 4.213 1.00 17.14 118 ILE A C 1
ATOM 983 O O . ILE A 1 126 ? 29.167 -28.951 4.729 1.00 13.42 118 ILE A O 1
ATOM 988 N N . HIS A 1 127 ? 31.133 -28.552 3.691 1.00 12.20 119 HIS A N 1
ATOM 989 C CA . HIS A 1 127 ? 31.472 -29.963 3.545 1.00 16.49 119 HIS A CA 1
ATOM 990 C C . HIS A 1 127 ? 32.124 -30.507 4.814 1.00 14.14 119 HIS A C 1
ATOM 991 O O . HIS A 1 127 ? 33.333 -30.734 4.881 1.00 17.18 119 HIS A O 1
ATOM 998 N N . GLU A 1 128 ? 31.286 -30.694 5.823 1.00 11.34 120 GLU A N 1
ATOM 999 C CA . GLU A 1 128 ? 31.697 -31.211 7.114 1.00 14.45 120 GLU A CA 1
ATOM 1000 C C . GLU A 1 128 ? 30.401 -31.560 7.818 1.00 18.41 120 GLU A C 1
ATOM 1001 O O . GLU A 1 128 ? 29.323 -31.071 7.439 1.00 14.09 120 GLU A O 1
ATOM 1007 N N . THR A 1 129 ? 30.481 -32.419 8.826 1.00 11.90 121 THR A N 1
ATOM 1008 C CA . THR A 1 129 ? 29.278 -32.753 9.585 1.00 17.92 121 THR A CA 1
ATOM 1009 C C . THR A 1 129 ? 29.369 -32.213 11.004 1.00 16.93 121 THR A C 1
ATOM 1010 O O . THR A 1 129 ? 30.416 -32.313 11.647 1.00 15.48 121 THR A O 1
ATOM 1014 N N . PHE A 1 130 ? 28.270 -31.636 11.477 1.00 12.61 122 PHE A N 1
ATOM 1015 C CA . PHE A 1 130 ? 28.194 -31.099 12.836 1.00 10.85 122 PHE A CA 1
ATOM 1016 C C . PHE A 1 130 ? 26.958 -31.666 13.536 1.00 22.93 122 PHE A C 1
ATOM 1017 O O . PHE A 1 130 ? 26.069 -32.247 12.890 1.00 18.12 122 PHE A O 1
ATOM 1025 N N . GLU A 1 131 ? 26.900 -31.502 14.853 1.00 18.25 123 GLU A N 1
ATOM 1026 C CA . GLU A 1 131 ? 25.737 -31.939 15.620 1.00 21.32 123 GLU A CA 1
ATOM 1027 C C . GLU A 1 131 ? 24.765 -30.777 15.668 1.00 20.53 123 GLU A C 1
ATOM 1028 O O . GLU A 1 131 ? 25.149 -29.647 15.997 1.00 23.80 123 GLU A O 1
ATOM 1034 N N . GLY A 1 132 ? 23.515 -31.050 15.315 1.00 17.47 124 GLY A N 1
ATOM 1035 C CA . GLY A 1 132 ? 22.480 -30.040 15.368 1.00 22.00 124 GLY A CA 1
ATOM 1036 C C . GLY A 1 132 ? 21.123 -30.686 15.546 1.00 26.25 124 GLY A C 1
ATOM 1037 O O . GLY A 1 132 ? 21.005 -31.919 15.482 1.00 18.42 124 GLY A O 1
ATOM 1038 N N . ASP A 1 133 ? 20.097 -29.862 15.754 1.00 16.78 125 ASP A N 1
ATOM 1039 C CA . ASP A 1 133 ? 18.753 -30.371 15.989 1.00 16.92 125 ASP A CA 1
ATOM 1040 C C . ASP A 1 133 ? 17.770 -29.813 14.960 1.00 29.45 125 ASP A C 1
ATOM 1041 O O . ASP A 1 133 ? 16.607 -30.217 14.929 1.00 30.14 125 ASP A O 1
ATOM 1046 N N . THR A 1 134 ? 18.239 -28.887 14.122 1.00 13.83 126 THR A N 1
ATOM 1047 C CA . THR A 1 134 ? 17.376 -28.240 13.132 1.00 14.56 126 THR A CA 1
ATOM 1048 C C . THR A 1 134 ? 17.943 -28.347 11.717 1.00 15.84 126 THR A C 1
ATOM 1049 O O . THR A 1 134 ? 19.094 -27.977 11.457 1.00 16.45 126 THR A O 1
ATOM 1053 N N . PHE A 1 135 ? 17.118 -28.826 10.799 1.00 14.53 127 PHE A N 1
ATOM 1054 C CA . PHE A 1 135 ? 17.567 -29.154 9.464 1.00 19.29 127 PHE A CA 1
ATOM 1055 C C . PHE A 1 135 ? 16.870 -28.307 8.427 1.00 19.63 127 PHE A C 1
ATOM 1056 O O . PHE A 1 135 ? 15.725 -27.884 8.627 1.00 15.75 127 PHE A O 1
ATOM 1064 N N . PHE A 1 136 ? 17.557 -28.059 7.317 1.00 16.96 128 PHE A N 1
ATOM 1065 C CA . PHE A 1 136 ? 16.891 -27.444 6.191 1.00 12.76 128 PHE A CA 1
ATOM 1066 C C . PHE A 1 136 ? 15.749 -28.363 5.776 1.00 16.92 128 PHE A C 1
ATOM 1067 O O . PHE A 1 136 ? 15.922 -29.577 5.712 1.00 17.64 128 PHE A O 1
ATOM 1075 N N . PRO A 1 137 ? 14.565 -27.789 5.513 1.00 14.22 129 PRO A N 1
ATOM 1076 C CA . PRO A 1 137 ? 13.379 -28.616 5.292 1.00 16.25 129 PRO A CA 1
ATOM 1077 C C . PRO A 1 137 ? 13.367 -29.248 3.915 1.00 17.87 129 PRO A C 1
ATOM 1078 O O . PRO A 1 137 ? 14.104 -28.831 3.019 1.00 16.09 129 PRO A O 1
ATOM 1082 N N . GLU A 1 138 ? 12.519 -30.253 3.755 1.00 15.95 130 GLU A N 1
ATOM 1083 C CA . GLU A 1 138 ? 12.248 -30.820 2.446 1.00 22.03 130 GLU A CA 1
ATOM 1084 C C . GLU A 1 138 ? 11.502 -29.802 1.596 1.00 26.47 130 GLU A C 1
ATOM 1085 O O . GLU A 1 138 ? 10.404 -29.369 1.958 1.00 33.18 130 GLU A O 1
ATOM 1091 N N . ILE A 1 139 ? 12.091 -29.405 0.474 1.00 18.31 131 ILE A N 1
ATOM 1092 C CA . ILE A 1 139 ? 11.387 -28.515 -0.438 1.00 15.76 131 ILE A CA 1
ATOM 1093 C C . ILE A 1 139 ? 11.264 -29.153 -1.804 1.00 13.40 131 ILE A C 1
ATOM 1094 O O . ILE A 1 139 ? 11.903 -30.167 -2.092 1.00 15.15 131 ILE A O 1
ATOM 1099 N N . ASP A 1 140 ? 10.450 -28.546 -2.657 1.00 22.01 132 ASP A N 1
ATOM 1100 C CA . ASP A 1 140 ? 10.355 -28.986 -4.041 1.00 18.88 132 ASP A CA 1
ATOM 1101 C C . ASP A 1 140 ? 11.570 -28.490 -4.821 1.00 15.08 132 ASP A C 1
ATOM 1102 O O . ASP A 1 140 ? 11.610 -27.334 -5.249 1.00 19.61 132 ASP A O 1
ATOM 1107 N N . TRP A 1 141 ? 12.560 -29.354 -5.020 1.00 13.37 133 TRP A N 1
ATOM 1108 C CA . TRP A 1 141 ? 13.751 -28.958 -5.778 1.00 13.86 133 TRP A CA 1
ATOM 1109 C C . TRP A 1 141 ? 13.567 -28.997 -7.307 1.00 20.00 133 TRP A C 1
ATOM 1110 O O . TRP A 1 141 ? 14.435 -28.530 -8.052 1.00 17.11 133 TRP A O 1
ATOM 1121 N N . SER A 1 142 ? 12.441 -29.537 -7.770 1.00 18.10 134 SER A N 1
ATOM 1122 C CA . SER A 1 142 ? 12.212 -29.712 -9.211 1.00 18.04 134 SER A CA 1
ATOM 1123 C C . SER A 1 142 ? 12.046 -28.400 -9.962 1.00 18.15 134 SER A C 1
ATOM 1124 O O . SER A 1 142 ? 12.278 -28.338 -11.172 1.00 24.20 134 SER A O 1
ATOM 1127 N N . VAL A 1 143 ? 11.671 -27.343 -9.247 1.00 20.13 135 VAL A N 1
ATOM 1128 C CA . VAL A 1 143 ? 11.501 -26.021 -9.870 1.00 15.16 135 VAL A CA 1
ATOM 1129 C C . VAL A 1 143 ? 12.763 -25.144 -9.796 1.00 20.60 135 VAL A C 1
ATOM 1130 O O . VAL A 1 143 ? 12.782 -24.008 -10.285 1.00 20.05 135 VAL A O 1
ATOM 1134 N N . TRP A 1 144 ? 13.821 -25.685 -9.199 1.00 20.35 136 TRP A N 1
ATOM 1135 C CA . TRP A 1 144 ? 15.073 -24.949 -9.036 1.00 19.12 136 TRP A CA 1
ATOM 1136 C C . TRP A 1 144 ? 16.198 -25.599 -9.839 1.00 19.46 136 TRP A C 1
ATOM 1137 O O . TRP A 1 144 ? 16.237 -26.826 -9.976 1.00 27.37 136 TRP A O 1
ATOM 1148 N N . GLU A 1 145 ? 17.113 -24.781 -10.358 1.00 25.01 137 GLU A N 1
ATOM 1149 C CA . GLU A 1 145 ? 18.369 -25.289 -10.923 1.00 27.15 137 GLU A CA 1
ATOM 1150 C C . GLU A 1 145 ? 19.558 -24.405 -10.509 1.00 16.46 137 GLU A C 1
ATOM 1151 O O . GLU A 1 145 ? 19.410 -23.191 -10.312 1.00 16.43 137 GLU A O 1
ATOM 1157 N N . LYS A 1 146 ? 20.731 -25.018 -10.368 1.00 17.00 138 LYS A N 1
ATOM 1158 C CA . LYS A 1 146 ? 21.912 -24.297 -9.901 1.00 18.37 138 LYS A CA 1
ATOM 1159 C C . LYS A 1 146 ? 22.522 -23.512 -11.049 1.00 17.42 138 LYS A C 1
ATOM 1160 O O . LYS A 1 146 ? 22.899 -24.087 -12.067 1.00 20.07 138 LYS A O 1
ATOM 1166 N N . VAL A 1 147 ? 22.613 -22.197 -10.896 1.00 15.22 139 VAL A N 1
ATOM 1167 C CA . VAL A 1 147 ? 23.118 -21.356 -11.982 1.00 19.56 139 VAL A CA 1
ATOM 1168 C C . VAL A 1 147 ? 24.537 -20.855 -11.717 1.00 17.36 139 VAL A C 1
ATOM 1169 O O . VAL A 1 147 ? 25.221 -20.389 -12.624 1.00 19.50 139 VAL A O 1
ATOM 1173 N N . ALA A 1 148 ? 24.985 -20.980 -10.475 1.00 11.24 140 ALA A N 1
ATOM 1174 C CA . ALA A 1 148 ? 26.333 -20.565 -10.127 1.00 16.65 140 ALA A CA 1
ATOM 1175 C C . ALA A 1 148 ? 26.871 -21.350 -8.931 1.00 20.35 140 ALA A C 1
ATOM 1176 O O . ALA A 1 148 ? 26.105 -21.817 -8.075 1.00 16.95 140 ALA A O 1
ATOM 1178 N N . THR A 1 149 ? 28.191 -21.502 -8.895 1.00 9.80 141 THR A N 1
ATOM 1179 C CA . THR A 1 149 ? 28.859 -22.121 -7.765 1.00 15.45 141 THR A CA 1
ATOM 1180 C C . THR A 1 149 ? 30.290 -21.623 -7.713 1.00 14.52 141 THR A C 1
ATOM 1181 O O . THR A 1 149 ? 30.952 -21.502 -8.755 1.00 16.37 141 THR A O 1
ATOM 1185 N N . VAL A 1 150 ? 30.747 -21.287 -6.508 1.00 14.30 142 VAL A N 1
ATOM 1186 C CA . VAL A 1 150 ? 32.142 -20.894 -6.291 1.00 11.86 142 VAL A CA 1
ATOM 1187 C C . VAL A 1 150 ? 32.668 -21.474 -4.970 1.00 17.78 142 VAL A C 1
ATOM 1188 O O . VAL A 1 150 ? 32.016 -21.366 -3.919 1.00 13.16 142 VAL A O 1
ATOM 1192 N N . PRO A 1 151 ? 33.838 -22.122 -5.021 1.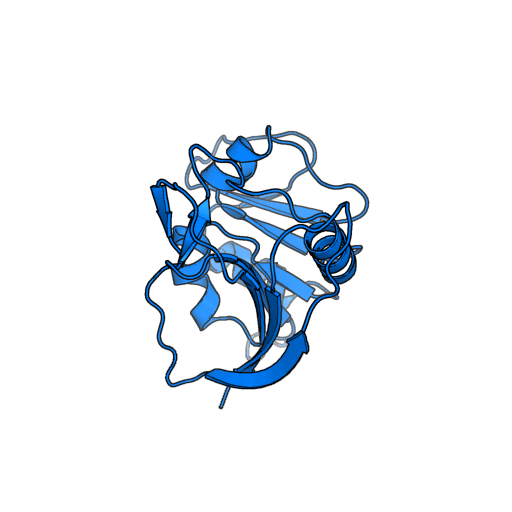00 9.37 143 PRO A N 1
ATOM 1193 C CA . PRO A 1 151 ? 34.389 -22.702 -3.793 1.00 11.57 143 PRO A CA 1
ATOM 1194 C C . PRO A 1 151 ? 34.855 -21.595 -2.865 1.00 16.17 143 PRO A C 1
ATOM 1195 O O . PRO A 1 151 ? 35.301 -20.563 -3.350 1.00 14.14 143 PRO A O 1
ATOM 1199 N N . GLY A 1 152 ? 34.747 -21.791 -1.557 1.00 15.05 144 GLY A N 1
ATOM 1200 C CA . GLY A 1 152 ? 35.221 -20.779 -0.634 1.00 13.46 144 GLY A CA 1
ATOM 1201 C C . GLY A 1 152 ? 36.670 -21.014 -0.244 1.00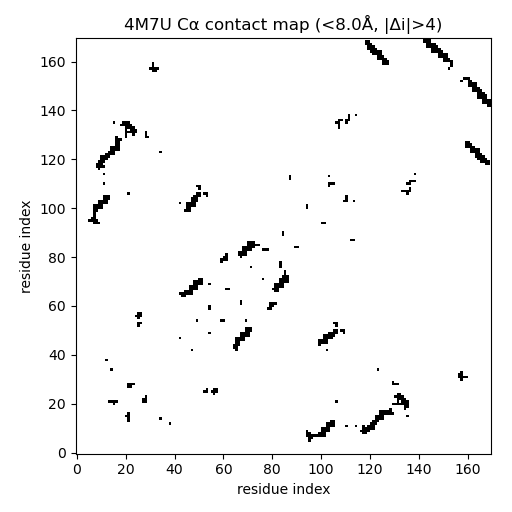 20.63 144 GLY A C 1
ATOM 1202 O O . GLY A 1 152 ? 37.149 -22.161 -0.220 1.00 11.34 144 GLY A O 1
ATOM 1203 N N . VAL A 1 153 ? 37.372 -19.927 0.069 1.00 17.48 145 VAL A N 1
ATOM 1204 C CA . VAL A 1 153 ? 38.772 -20.020 0.484 1.00 19.73 145 VAL A CA 1
ATOM 1205 C C . VAL A 1 153 ? 38.917 -20.417 1.956 1.00 16.70 145 VAL A C 1
ATOM 1206 O O . VAL A 1 153 ? 38.328 -19.787 2.836 1.00 24.45 145 VAL A O 1
ATOM 1210 N N . VAL A 1 154 ? 39.699 -21.458 2.230 1.00 16.25 146 VAL A N 1
ATOM 1211 C CA . VAL A 1 154 ? 39.975 -21.829 3.610 1.00 16.94 146 VAL A CA 1
ATOM 1212 C C . VAL A 1 154 ? 41.247 -21.143 4.107 1.00 17.84 146 VAL A C 1
ATOM 1213 O O . VAL A 1 154 ? 42.192 -20.939 3.348 1.00 17.24 146 VAL A O 1
ATOM 1217 N N . ASP A 1 155 ? 41.249 -20.764 5.381 1.00 17.68 147 ASP A N 1
ATOM 1218 C CA . ASP A 1 155 ? 42.438 -20.212 6.026 1.00 18.87 147 ASP A CA 1
ATOM 1219 C C . ASP A 1 155 ? 42.391 -20.518 7.517 1.00 21.57 147 ASP A C 1
ATOM 1220 O O . ASP A 1 155 ? 41.614 -21.382 7.948 1.00 20.03 147 ASP A O 1
ATOM 1225 N N . GLU A 1 156 ? 43.204 -19.833 8.314 1.00 22.79 148 GLU A N 1
ATOM 1226 C CA . GLU A 1 156 ? 43.202 -20.107 9.749 1.00 18.07 148 GLU A CA 1
ATOM 1227 C C . GLU A 1 156 ? 41.865 -19.725 10.410 1.00 20.84 148 GLU A C 1
ATOM 1228 O O . GLU A 1 156 ? 41.537 -20.213 11.492 1.00 26.51 148 GLU A O 1
ATOM 1234 N N . LYS A 1 157 ? 41.087 -18.872 9.744 1.00 16.59 149 LYS A N 1
ATOM 1235 C CA . LYS A 1 157 ? 39.815 -18.413 10.295 1.00 17.95 149 LYS A CA 1
ATOM 1236 C C . LYS A 1 157 ? 38.636 -19.208 9.753 1.00 27.42 149 LYS A C 1
ATOM 1237 O O . LYS A 1 157 ? 37.594 -19.302 10.389 1.00 21.13 149 LYS A O 1
ATOM 1243 N N . ASN A 1 158 ? 38.815 -19.791 8.576 1.00 16.97 150 ASN A N 1
ATOM 1244 C CA . ASN A 1 158 ? 37.762 -20.547 7.931 1.00 19.00 150 ASN A CA 1
ATOM 1245 C C . ASN A 1 158 ? 38.214 -21.988 7.711 1.00 18.42 150 ASN A C 1
ATOM 1246 O O . ASN A 1 158 ? 38.962 -22.274 6.770 1.00 20.10 150 ASN A O 1
ATOM 1251 N N . LEU A 1 159 ? 37.746 -22.891 8.572 1.00 16.42 151 LEU A N 1
ATOM 1252 C CA . LEU A 1 159 ? 38.351 -24.222 8.716 1.00 13.55 151 LEU A CA 1
ATOM 1253 C C . LEU A 1 159 ? 37.795 -25.328 7.821 1.00 13.31 151 LEU A C 1
ATOM 1254 O O . LEU A 1 159 ? 38.333 -26.436 7.809 1.00 19.20 151 LEU A O 1
ATOM 1259 N N . TYR A 1 160 ? 36.710 -25.056 7.104 1.00 10.65 152 TYR A N 1
ATOM 1260 C CA . TYR A 1 160 ? 35.995 -26.121 6.409 1.00 13.85 152 TYR A CA 1
ATOM 1261 C C . TYR A 1 160 ? 35.895 -25.807 4.932 1.00 13.75 152 TYR A C 1
ATOM 1262 O O . TYR A 1 160 ? 35.719 -24.648 4.570 1.00 13.93 152 TYR A O 1
ATOM 1271 N N . ALA A 1 161 ? 36.010 -26.840 4.091 1.00 12.73 153 ALA A N 1
ATOM 1272 C CA . ALA A 1 161 ? 35.749 -26.700 2.665 1.00 16.19 153 ALA A CA 1
ATOM 1273 C C . ALA A 1 161 ? 34.286 -26.320 2.520 1.00 14.35 153 ALA A C 1
ATOM 1274 O O . ALA A 1 161 ? 33.433 -26.843 3.239 1.00 12.66 153 ALA A O 1
ATOM 1276 N N . HIS A 1 162 ? 33.985 -25.413 1.597 1.00 12.00 154 HIS A N 1
ATOM 1277 C CA . HIS A 1 162 ? 32.607 -24.987 1.425 1.00 9.54 154 HIS A CA 1
ATOM 1278 C C . HIS A 1 162 ? 32.376 -24.448 0.021 1.00 15.51 154 HIS A C 1
ATOM 1279 O O . HIS A 1 162 ? 33.332 -24.062 -0.662 1.00 12.18 154 HIS A O 1
ATOM 1286 N N . ASP A 1 163 ? 31.114 -24.462 -0.413 1.00 10.18 155 ASP A N 1
ATOM 1287 C CA . ASP A 1 163 ? 30.733 -23.875 -1.691 1.00 12.41 155 ASP A CA 1
ATOM 1288 C C . ASP A 1 163 ? 29.639 -22.841 -1.498 1.00 15.22 155 ASP A C 1
ATOM 1289 O O . ASP A 1 163 ? 28.753 -23.012 -0.648 1.00 12.48 155 ASP A O 1
ATOM 1294 N N . TYR A 1 164 ? 29.731 -21.754 -2.264 1.00 10.03 156 TYR A N 1
ATOM 1295 C CA . TYR A 1 164 ? 28.665 -20.770 -2.337 1.00 13.05 156 TYR A CA 1
ATOM 1296 C C . TYR A 1 164 ? 27.850 -21.018 -3.607 1.00 16.23 156 TYR A C 1
ATOM 1297 O O . TYR A 1 164 ? 28.352 -20.821 -4.731 1.00 12.86 156 TYR A O 1
ATOM 1306 N N . GLU A 1 165 ? 26.593 -21.430 -3.435 1.00 7.87 157 GLU A N 1
ATOM 1307 C CA . GLU A 1 165 ? 25.764 -21.796 -4.572 1.00 9.22 157 GLU A CA 1
ATOM 1308 C C . GLU A 1 165 ? 24.606 -20.824 -4.800 1.00 11.71 157 GLU A C 1
ATOM 1309 O O . GLU A 1 165 ? 24.047 -20.277 -3.850 1.00 13.11 157 GLU A O 1
ATOM 1315 N N . THR A 1 166 ? 24.232 -20.641 -6.066 1.00 16.00 158 THR A N 1
ATOM 1316 C CA . THR A 1 166 ? 23.055 -19.851 -6.421 1.00 11.86 158 THR A CA 1
ATOM 1317 C C . THR A 1 166 ? 22.070 -20.695 -7.230 1.00 17.96 158 THR A C 1
ATOM 1318 O O . THR A 1 166 ? 22.468 -21.349 -8.198 1.00 10.91 158 THR A O 1
ATOM 1322 N N . TYR A 1 167 ? 20.795 -20.684 -6.838 1.00 16.62 159 TYR A N 1
ATOM 1323 C CA . TYR A 1 167 ? 19.738 -21.369 -7.595 1.00 12.96 159 TYR A CA 1
ATOM 1324 C C . TYR A 1 167 ? 18.709 -20.361 -8.132 1.00 20.97 159 TYR A C 1
ATOM 1325 O O . TYR A 1 167 ? 18.402 -19.367 -7.469 1.00 11.06 159 TYR A O 1
ATOM 1334 N N . HIS A 1 168 ? 18.220 -20.597 -9.350 1.00 16.38 160 HIS A N 1
ATOM 1335 C CA . HIS A 1 168 ? 17.175 -19.763 -9.953 1.00 19.29 160 HIS A CA 1
ATOM 1336 C C . HIS A 1 168 ? 16.041 -20.704 -10.343 1.00 19.14 160 HIS A C 1
ATOM 1337 O O . HIS A 1 168 ? 16.240 -21.921 -10.419 1.00 15.71 160 HIS A O 1
ATOM 1344 N N . ARG A 1 169 ? 14.855 -20.160 -10.602 1.00 23.79 161 ARG A N 1
ATOM 1345 C CA . ARG A 1 169 ? 13.723 -21.004 -10.994 1.00 21.26 161 ARG A CA 1
ATOM 1346 C C . ARG A 1 169 ? 13.827 -21.475 -12.442 1.00 28.62 161 ARG A C 1
ATOM 1347 O O . ARG A 1 169 ? 14.314 -20.736 -13.297 1.00 26.13 161 ARG A O 1
ATOM 1355 N N . ASN A 1 170 ? 13.382 -22.704 -12.711 1.00 28.70 162 ASN A N 1
ATOM 1356 C CA . ASN A 1 170 ? 13.307 -23.197 -14.091 1.00 30.27 162 ASN A CA 1
ATOM 1357 C C . ASN A 1 170 ? 11.901 -23.087 -14.687 1.00 33.68 162 ASN A C 1
ATOM 1358 O O . ASN A 1 170 ? 11.105 -22.213 -14.327 1.00 36.84 162 ASN A O 1
#

CATH classification: 3.40.430.10

InterPro domains:
  IPR001796 Dihydrofolate reductase domain [PF00186] (1-161)
  IPR001796 Dihydrofolate reductase domain [PS51330] (1-161)
  IPR001796 Dihydrofolate reductase domain [cd00209] (2-160)
  IPR012259 Dihydrofolate reductase [PIRSF000194] (2-163)
  IPR012259 Dihydrofolate reductase [PTHR48069] (2-163)
  IPR017925 Dihydrofolate reductase conserved site [PS00075] (13-35)
  IPR024072 Dihydrofolate reductase-like domain superfamily [G3DSA:3.40.430.10] (1-164)
  IPR024072 Dihydrofolate reductase-like domain superfamily [SSF53597] (2-162)

B-factor: mean 23.13, std 12.38, range [4.74, 90.83]

Sequence (170 aa):
MENLYFQGMLAAIWAQDEQGVIGKEGKLPWHLPNDLKFFKEKTIHNTLVLGRATFEGMGCRPLPNRTTIVLTSNPDYQAEGVLVMHSVEEILAYADKYEGVTVIGGGSVVFKELIPACDVLYRTMIHETFEGDTFFPEIDWSVWEKVATVPGVVDEKNLYAHDYETYHRN

Organism: Enterococcus faecalis (strain ATCC 700802 / V583) (NCBI:txid226185)

Solvent-accessible surface area: 9471 Å² total; per-residue (Å²): 166,90,128,154,159,100,93,17,71,0,1,0,6,15,13,12,0,98,92,10,2,20,9,72,127,45,138,87,33,18,117,3,37,39,14,65,136,60,38,104,126,65,0,56,136,27,0,2,0,6,8,109,71,36,0,69,24,82,61,51,174,32,37,95,101,33,51,3,0,0,21,13,106,64,107,121,30,136,20,140,66,18,78,21,20,73,38,35,126,70,0,49,64,48,0,23,154,51,174,26,39,0,4,0,16,1,13,27,109,6,2,116,75,0,3,94,37,1,69,7,0,41,34,3,26,0,76,70,68,32,144,25,86,49,97,24,16,158,28,88,94,83,47,15,92,104,71,48,80,85,96,16,111,84,69,157,150,2,123,50,56,4,32,31,14,26,21,83,88,115

Radius of gyration: 15.8 Å; Cα contacts (8 Å, |Δ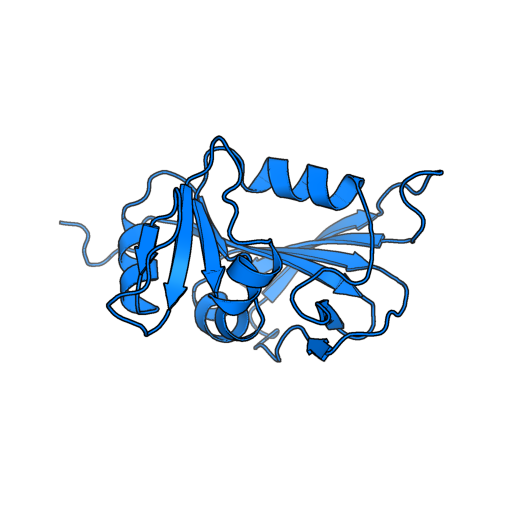i|>4): 342; chains: 1; bounding box: 46×34×36 Å